Protein AF-A0A6N9U677-F1 (afdb_monomer_lite)

Organism: Streptomyces halstedii (NCBI:txid1944)

Secondary structure (DSSP, 8-state):
-HHHHHHTTT-TTHHHHHHHHHHTTT-S-PPPPPHHHHHHHHHHHHHHHHHTT--HHHHHHHHHHHHHHSTTHHHHHTT---TTHHHHHHHHHHH-SSHHHHHHHHHHHHHHHHHHT-

Sequence (118 aa):
AEPAVRAVLDDPELGGLARVWLAERGAADVPAPPESMIFWLAVDTIAAQLDADGEIDELQELVEGLSGQHTGFFDEAWRVDHPATAEVLEAMGRLHRDRKTAKDARKAAFKARSRQKA

Foldseek 3Di:
DLVVLVVCCVPLQSNLVSLVVCVVVVHPDRDDDDPLSLLNVLQVVLVVCVVVVDDLVVSQCSLCVSCVVDDCSLVRNLVHPDPCSLVSLQVSLVRHPDPVSSVSSNVSSVSSVVVVVD

Radius of gyration: 14.88 Å; chains: 1; bounding box: 35×29×42 Å

pLDDT: mean 94.8, std 4.91, range [68.06, 98.56]

Structure (mmCIF, N/CA/C/O backbone):
data_AF-A0A6N9U677-F1
#
_entry.id   AF-A0A6N9U677-F1
#
loop_
_atom_site.group_PDB
_atom_site.id
_atom_site.type_symbol
_atom_site.label_atom_id
_atom_site.label_alt_id
_atom_site.label_comp_id
_atom_site.label_asym_id
_atom_site.label_entity_id
_atom_site.label_seq_id
_atom_site.pdbx_PDB_ins_code
_atom_site.Cartn_x
_atom_site.Cartn_y
_atom_site.Cartn_z
_atom_site.occupancy
_atom_site.B_iso_or_equiv
_atom_site.auth_seq_id
_atom_site.auth_comp_id
_atom_site.auth_asym_id
_atom_site.auth_atom_id
_atom_site.pdbx_PDB_model_num
ATOM 1 N N . ALA A 1 1 ? 15.706 4.579 -19.433 1.00 91.44 1 ALA A N 1
ATOM 2 C CA . ALA A 1 1 ? 15.226 4.176 -18.095 1.00 91.44 1 ALA A CA 1
ATOM 3 C C . ALA A 1 1 ? 14.705 2.741 -18.086 1.00 91.44 1 ALA A C 1
ATOM 5 O O . ALA A 1 1 ? 15.052 2.015 -17.169 1.00 91.44 1 ALA A O 1
ATOM 6 N N . GLU A 1 2 ? 13.947 2.308 -19.103 1.00 95.75 2 GLU A N 1
ATOM 7 C CA . GLU A 1 2 ? 13.298 0.984 -19.123 1.00 95.75 2 GLU A CA 1
ATOM 8 C C . GLU A 1 2 ? 14.188 -0.212 -18.720 1.00 95.75 2 GLU A C 1
ATOM 10 O O . GLU A 1 2 ? 13.731 -0.982 -17.881 1.00 95.75 2 GLU A O 1
ATOM 15 N N . PRO A 1 3 ? 15.449 -0.368 -19.186 1.00 96.56 3 PRO A N 1
ATOM 16 C CA . PRO A 1 3 ? 16.282 -1.493 -18.746 1.00 96.56 3 PRO A CA 1
ATOM 17 C C . PRO A 1 3 ? 16.508 -1.541 -17.228 1.00 96.56 3 PRO A C 1
ATOM 19 O O . PRO A 1 3 ? 16.504 -2.617 -16.643 1.00 96.56 3 PRO A O 1
ATOM 22 N N . ALA A 1 4 ? 16.653 -0.379 -16.583 1.00 97.25 4 ALA A N 1
ATOM 23 C CA . ALA A 1 4 ? 16.807 -0.290 -15.133 1.00 97.25 4 ALA A CA 1
ATOM 24 C C . ALA A 1 4 ? 15.492 -0.599 -14.400 1.00 97.25 4 ALA A C 1
ATOM 26 O O . ALA A 1 4 ? 15.508 -1.278 -13.383 1.00 97.25 4 ALA A O 1
ATOM 27 N N . VAL A 1 5 ? 14.352 -0.165 -14.949 1.00 97.56 5 VAL A N 1
ATOM 28 C CA . VAL A 1 5 ? 13.024 -0.484 -14.395 1.00 97.56 5 VAL A CA 1
ATOM 29 C C . VAL A 1 5 ? 12.736 -1.984 -14.497 1.00 97.56 5 VAL A C 1
ATOM 31 O O . VAL A 1 5 ? 12.246 -2.591 -13.552 1.00 97.56 5 VAL A O 1
ATOM 34 N N . ARG A 1 6 ? 13.096 -2.618 -15.618 1.00 97.50 6 ARG A N 1
ATOM 35 C CA . ARG A 1 6 ? 12.952 -4.071 -15.786 1.00 97.50 6 ARG A CA 1
ATOM 36 C C . ARG A 1 6 ? 13.862 -4.868 -14.850 1.00 97.50 6 ARG A C 1
ATOM 38 O O . ARG A 1 6 ? 13.474 -5.951 -14.427 1.00 97.50 6 ARG A O 1
ATOM 45 N N . ALA A 1 7 ? 15.035 -4.338 -14.503 1.00 97.81 7 ALA A N 1
ATOM 46 C CA . ALA A 1 7 ? 15.985 -5.007 -13.614 1.00 97.81 7 ALA A CA 1
ATOM 47 C C . ALA A 1 7 ? 15.482 -5.161 -12.165 1.00 97.81 7 ALA A C 1
ATOM 49 O O . ALA A 1 7 ? 16.013 -5.994 -11.439 1.00 97.81 7 ALA A O 1
ATOM 50 N N . VAL A 1 8 ? 14.465 -4.395 -11.755 1.00 97.88 8 VAL A N 1
ATOM 51 C CA . VAL A 1 8 ? 13.894 -4.434 -10.396 1.00 97.88 8 VAL A CA 1
ATOM 52 C C . VAL A 1 8 ? 12.521 -5.113 -10.339 1.00 97.88 8 VAL A C 1
ATOM 54 O O . VAL A 1 8 ? 11.818 -4.999 -9.344 1.00 97.88 8 VAL A O 1
ATOM 57 N N . LEU A 1 9 ? 12.103 -5.834 -11.387 1.00 97.44 9 LEU A N 1
ATOM 58 C CA . LEU A 1 9 ? 10.793 -6.503 -11.398 1.00 97.44 9 LEU A CA 1
ATOM 59 C C . LEU A 1 9 ? 10.639 -7.571 -10.307 1.00 97.44 9 LEU A C 1
ATOM 61 O O . LEU A 1 9 ? 9.518 -7.806 -9.853 1.00 97.44 9 LEU A O 1
ATOM 65 N N . ASP A 1 10 ? 11.732 -8.200 -9.889 1.00 96.38 10 ASP A N 1
ATOM 66 C CA . ASP A 1 10 ? 11.721 -9.203 -8.818 1.00 96.38 10 ASP A CA 1
ATOM 67 C C . ASP A 1 10 ? 11.995 -8.596 -7.435 1.00 96.38 10 ASP A C 1
ATOM 69 O O . ASP A 1 10 ? 11.958 -9.304 -6.430 1.00 96.38 10 ASP A O 1
ATOM 73 N N . ASP A 1 11 ? 12.250 -7.287 -7.370 1.00 97.50 11 ASP A N 1
ATOM 74 C CA . ASP A 1 11 ? 12.414 -6.584 -6.106 1.00 97.50 11 ASP A CA 1
ATOM 75 C C . ASP A 1 11 ? 11.052 -6.475 -5.392 1.00 97.50 11 ASP A C 1
ATOM 77 O O . ASP A 1 11 ? 10.069 -6.056 -6.016 1.00 97.50 11 ASP A O 1
ATOM 81 N N . PRO A 1 12 ? 10.953 -6.865 -4.109 1.00 95.06 12 PRO A N 1
ATOM 82 C CA . PRO A 1 12 ? 9.681 -6.890 -3.392 1.00 95.06 12 PRO A CA 1
ATOM 83 C C . PRO A 1 12 ? 9.072 -5.499 -3.166 1.00 95.06 12 PRO A C 1
ATOM 85 O O . PRO A 1 12 ? 7.849 -5.398 -3.091 1.00 95.06 12 PRO A O 1
ATOM 88 N N . GLU A 1 13 ? 9.896 -4.453 -3.088 1.00 96.00 13 GLU A N 1
ATOM 89 C CA . GLU A 1 13 ? 9.478 -3.077 -2.792 1.00 96.00 13 GLU A CA 1
ATOM 90 C C . GLU A 1 13 ? 9.311 -2.277 -4.093 1.00 96.00 13 GLU A C 1
ATOM 92 O O . GLU A 1 13 ? 8.305 -1.604 -4.319 1.00 96.00 13 GLU A O 1
ATOM 97 N N . LEU A 1 14 ? 10.261 -2.413 -5.022 1.00 96.88 14 LEU A N 1
ATOM 98 C CA . LEU A 1 14 ? 10.279 -1.641 -6.268 1.00 96.88 14 LEU A CA 1
ATOM 99 C C . LEU A 1 14 ? 9.489 -2.297 -7.403 1.00 96.88 14 LEU A C 1
ATOM 101 O O . LEU A 1 14 ? 9.011 -1.610 -8.312 1.00 96.88 14 LEU A O 1
ATOM 105 N N . GLY A 1 15 ? 9.337 -3.622 -7.376 1.00 97.44 15 GLY A N 1
ATOM 106 C CA . GLY A 1 15 ? 8.748 -4.385 -8.472 1.00 97.44 15 GLY A CA 1
ATOM 107 C C . GLY A 1 15 ? 7.297 -4.007 -8.762 1.00 97.44 15 GLY A C 1
ATOM 108 O O . GLY A 1 15 ? 6.869 -4.066 -9.920 1.00 97.44 15 GLY A O 1
ATOM 109 N N . GLY A 1 16 ? 6.538 -3.586 -7.747 1.00 97.12 16 GLY A N 1
ATOM 110 C CA . GLY A 1 16 ? 5.160 -3.127 -7.918 1.00 97.12 16 GLY A CA 1
ATOM 111 C C . GLY A 1 16 ? 5.101 -1.859 -8.768 1.00 97.12 16 GLY A C 1
ATOM 112 O O . GLY A 1 16 ? 4.481 -1.845 -9.835 1.00 97.12 16 GLY A O 1
ATOM 113 N N . LEU A 1 17 ? 5.814 -0.815 -8.337 1.00 97.25 17 LEU A N 1
ATOM 114 C CA . LEU A 1 17 ? 5.857 0.470 -9.035 1.00 97.25 17 LEU A CA 1
ATOM 115 C C . LEU A 1 17 ? 6.507 0.350 -10.422 1.00 97.25 17 LEU A C 1
ATOM 117 O O . LEU A 1 17 ? 6.051 0.973 -11.381 1.00 97.25 17 LEU A O 1
ATOM 121 N N . ALA A 1 18 ? 7.523 -0.505 -10.567 1.00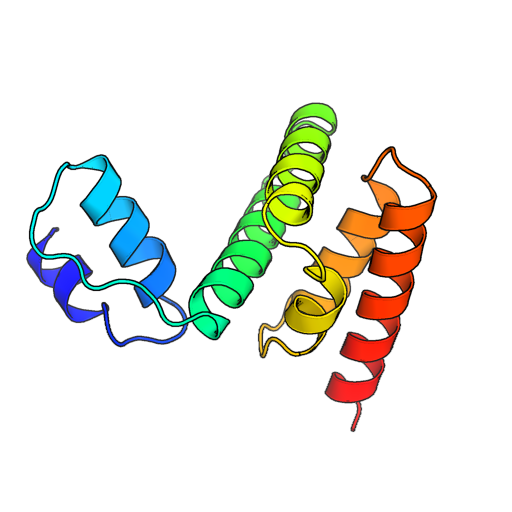 98.12 18 ALA A N 1
ATOM 122 C CA . ALA A 1 18 ? 8.148 -0.793 -11.854 1.00 98.12 18 ALA A CA 1
ATOM 123 C C . ALA A 1 18 ? 7.144 -1.335 -12.886 1.00 98.12 18 ALA A C 1
ATOM 125 O O . ALA A 1 18 ? 7.166 -0.926 -14.049 1.00 98.12 18 ALA A O 1
ATOM 126 N N . ARG A 1 19 ? 6.227 -2.218 -12.469 1.00 98.12 19 ARG A N 1
ATOM 127 C CA . ARG A 1 19 ? 5.166 -2.746 -13.343 1.00 98.12 19 ARG A CA 1
ATOM 128 C C . ARG A 1 19 ? 4.165 -1.672 -13.746 1.00 98.12 19 ARG A C 1
ATOM 130 O O . ARG A 1 19 ? 3.809 -1.626 -14.920 1.00 98.12 19 ARG A O 1
ATOM 137 N N . VAL A 1 20 ? 3.755 -0.801 -12.819 1.00 96.62 20 VAL A N 1
ATOM 138 C CA . VAL A 1 20 ? 2.879 0.345 -13.130 1.00 96.62 20 VAL A CA 1
ATOM 139 C C . VAL A 1 20 ? 3.538 1.239 -14.179 1.00 96.62 20 VAL A C 1
ATOM 141 O O . VAL A 1 20 ? 2.956 1.482 -15.234 1.00 96.62 20 VAL A O 1
ATOM 144 N N . TRP A 1 21 ? 4.799 1.621 -13.959 1.00 97.00 21 TRP A N 1
ATOM 145 C CA . TRP A 1 21 ? 5.558 2.468 -14.881 1.00 97.00 21 TRP A CA 1
ATOM 146 C C . TRP A 1 21 ? 5.672 1.874 -16.295 1.00 97.00 21 TRP A C 1
ATOM 148 O O . TRP A 1 21 ? 5.605 2.603 -17.291 1.00 97.00 21 TRP A O 1
ATOM 158 N N . LEU A 1 22 ? 5.869 0.553 -16.392 1.00 98.12 22 LEU A N 1
ATOM 159 C CA . LEU A 1 22 ? 5.936 -0.177 -17.663 1.00 98.12 22 LEU A CA 1
ATOM 160 C C . LEU A 1 22 ? 4.562 -0.247 -18.346 1.00 98.12 22 LEU A C 1
ATOM 162 O O . LEU A 1 22 ? 4.467 -0.008 -19.551 1.00 98.12 22 LEU A O 1
ATOM 166 N N . ALA A 1 23 ? 3.502 -0.537 -17.587 1.00 96.31 23 ALA A N 1
ATOM 167 C CA . ALA A 1 23 ? 2.137 -0.632 -18.098 1.00 96.31 23 ALA A CA 1
ATOM 168 C C . ALA A 1 23 ? 1.638 0.706 -18.666 1.00 96.31 23 ALA A C 1
ATOM 170 O O . ALA A 1 23 ? 1.101 0.739 -19.772 1.00 96.31 23 ALA A O 1
ATOM 171 N N . GLU A 1 24 ? 1.899 1.821 -17.976 1.00 95.94 24 GLU A N 1
ATOM 172 C CA . GLU A 1 24 ? 1.575 3.180 -18.447 1.00 95.94 24 GLU A CA 1
ATOM 173 C C . GLU A 1 24 ? 2.239 3.533 -19.786 1.00 95.94 24 GLU A C 1
ATOM 175 O O . GLU A 1 24 ? 1.767 4.398 -20.522 1.00 95.94 24 GLU A O 1
ATOM 180 N N . ARG A 1 25 ? 3.340 2.857 -20.121 1.00 96.75 25 ARG A N 1
ATOM 181 C CA . ARG A 1 25 ? 4.085 3.036 -21.374 1.00 96.75 25 ARG A CA 1
ATOM 182 C C . ARG A 1 25 ? 3.719 2.017 -22.447 1.00 96.75 25 ARG A C 1
ATOM 184 O O . ARG A 1 25 ? 4.358 1.989 -23.495 1.00 96.75 25 ARG A O 1
ATOM 191 N N . GLY A 1 26 ? 2.707 1.187 -22.198 1.00 96.31 26 GLY A N 1
ATOM 192 C CA . GLY A 1 26 ? 2.262 0.155 -23.129 1.00 96.31 26 GLY A CA 1
ATOM 193 C C . GLY A 1 26 ? 3.290 -0.957 -23.336 1.00 96.31 26 GLY A C 1
ATOM 194 O O . GLY A 1 26 ? 3.285 -1.598 -24.386 1.00 96.31 26 GLY A O 1
ATOM 195 N N . ALA A 1 27 ? 4.192 -1.175 -22.373 1.00 96.38 27 ALA A N 1
ATOM 196 C CA . ALA A 1 27 ? 5.163 -2.252 -22.463 1.00 96.38 27 ALA A CA 1
ATOM 197 C C . ALA A 1 27 ? 4.445 -3.609 -22.496 1.00 96.38 27 ALA A C 1
ATOM 199 O O . ALA A 1 27 ? 3.637 -3.925 -21.621 1.00 96.38 27 ALA A O 1
ATOM 200 N N . ALA A 1 28 ? 4.773 -4.423 -23.496 1.00 92.94 28 ALA A N 1
ATOM 201 C CA . ALA A 1 28 ? 4.360 -5.816 -23.539 1.00 92.94 28 ALA A CA 1
ATOM 202 C C . ALA A 1 28 ? 5.204 -6.667 -22.572 1.00 92.94 28 ALA A C 1
ATOM 204 O O . ALA A 1 28 ? 6.268 -6.245 -22.096 1.00 92.94 28 ALA A O 1
ATOM 205 N N . ASP A 1 29 ? 4.715 -7.879 -22.307 1.00 92.62 29 ASP A N 1
ATOM 206 C CA . ASP A 1 29 ? 5.434 -8.936 -21.586 1.00 92.62 29 ASP A CA 1
ATOM 207 C C . ASP A 1 29 ? 5.865 -8.548 -20.161 1.00 92.62 29 ASP A C 1
ATOM 209 O O . ASP A 1 29 ? 6.945 -8.903 -19.685 1.00 92.62 29 ASP A O 1
ATOM 213 N N . VAL A 1 30 ? 5.011 -7.794 -19.464 1.00 95.81 30 VAL A N 1
ATOM 214 C CA . VAL A 1 30 ? 5.184 -7.490 -18.040 1.00 95.81 30 VAL A CA 1
ATOM 215 C C . VAL A 1 30 ? 4.481 -8.580 -17.223 1.00 95.81 30 VAL A C 1
ATOM 217 O O . VAL A 1 30 ? 3.264 -8.736 -17.349 1.00 95.81 30 VAL A O 1
ATOM 220 N N . PRO A 1 31 ? 5.200 -9.356 -16.393 1.00 93.31 31 PRO A N 1
ATOM 221 C CA . PRO A 1 31 ? 4.583 -10.410 -15.596 1.00 93.31 31 PRO A CA 1
ATOM 222 C C . PRO A 1 31 ? 3.643 -9.817 -14.543 1.00 93.31 31 PRO A C 1
ATOM 224 O O . PRO A 1 31 ? 3.952 -8.788 -13.934 1.00 93.31 31 PRO A O 1
ATOM 227 N N . ALA A 1 32 ? 2.523 -10.495 -14.283 1.00 94.06 32 ALA A N 1
ATOM 228 C CA . ALA A 1 32 ? 1.610 -10.108 -13.213 1.00 94.06 32 ALA A CA 1
ATOM 229 C C . ALA A 1 32 ? 2.338 -10.104 -11.851 1.00 94.06 32 ALA A C 1
ATOM 231 O O . ALA A 1 32 ? 3.169 -10.985 -11.603 1.00 94.06 32 ALA A O 1
ATO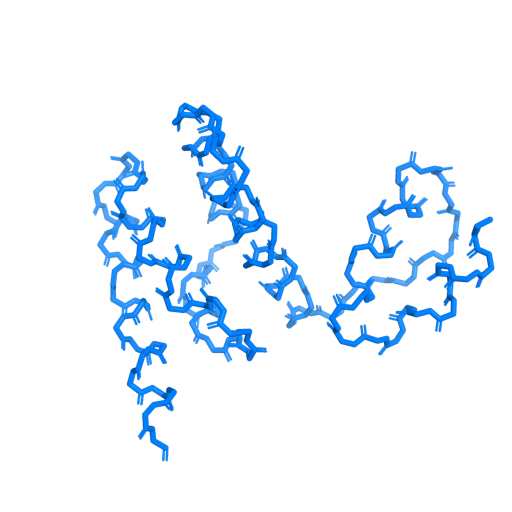M 232 N N . PRO A 1 33 ? 2.068 -9.123 -10.972 1.00 95.19 33 PRO A N 1
ATOM 233 C CA . PRO A 1 33 ? 2.651 -9.109 -9.639 1.00 95.19 33 PRO A CA 1
ATOM 234 C C . PRO A 1 33 ? 2.029 -10.208 -8.761 1.00 95.19 33 PRO A C 1
ATOM 236 O O . PRO A 1 33 ? 0.849 -10.534 -8.928 1.00 95.19 33 PRO A O 1
ATOM 239 N N . PRO A 1 34 ? 2.779 -10.760 -7.792 1.00 93.81 34 PRO A N 1
ATOM 240 C CA . PRO A 1 34 ? 2.176 -11.545 -6.725 1.00 93.81 34 PRO A CA 1
ATOM 241 C C . PRO A 1 34 ? 1.272 -10.657 -5.859 1.00 93.81 34 PRO A C 1
ATOM 243 O O . PRO A 1 34 ? 1.497 -9.455 -5.724 1.00 93.81 34 PRO A O 1
ATOM 246 N N . GLU A 1 35 ? 0.274 -11.260 -5.219 1.00 91.44 35 GLU A N 1
ATOM 247 C CA . GLU A 1 35 ? -0.715 -10.539 -4.407 1.00 91.44 35 GLU A CA 1
ATOM 248 C C . GLU A 1 35 ? -0.083 -9.712 -3.273 1.00 91.44 35 GLU A C 1
ATOM 250 O O . GLU A 1 35 ? -0.465 -8.565 -3.052 1.00 91.44 35 GLU A O 1
ATOM 255 N N . SER A 1 36 ? 0.948 -10.238 -2.606 1.00 92.88 36 SER A N 1
ATOM 256 C CA . SER A 1 36 ? 1.669 -9.513 -1.551 1.00 92.88 36 SER A CA 1
ATOM 257 C C . SER A 1 36 ? 2.263 -8.187 -2.035 1.00 92.88 36 SER A C 1
ATOM 259 O O . SER A 1 36 ? 2.224 -7.202 -1.303 1.00 92.88 36 SER A O 1
ATOM 261 N N . MET A 1 37 ? 2.761 -8.143 -3.273 1.00 95.81 37 MET A N 1
ATOM 262 C CA . MET A 1 37 ? 3.318 -6.936 -3.890 1.00 95.81 37 MET A CA 1
ATOM 263 C C . MET A 1 37 ? 2.226 -5.921 -4.236 1.00 95.81 37 MET A C 1
ATOM 265 O O . MET A 1 37 ? 2.461 -4.721 -4.132 1.00 95.81 37 MET A O 1
ATOM 269 N N . ILE A 1 38 ? 1.024 -6.380 -4.603 1.00 94.88 38 ILE A N 1
ATOM 270 C CA . ILE A 1 38 ? -0.127 -5.495 -4.839 1.00 94.88 38 ILE A CA 1
ATOM 271 C C . ILE A 1 38 ? -0.478 -4.752 -3.547 1.00 94.88 38 ILE A C 1
ATOM 273 O O . ILE A 1 38 ? -0.603 -3.529 -3.552 1.00 94.88 38 ILE A O 1
ATOM 277 N N . PHE A 1 39 ? -0.594 -5.474 -2.430 1.00 95.81 39 PHE A N 1
ATOM 278 C CA . PHE A 1 39 ? -0.908 -4.851 -1.146 1.00 95.81 39 PHE A CA 1
ATOM 279 C C . PHE A 1 39 ? 0.239 -3.989 -0.610 1.00 95.81 39 PHE A C 1
ATOM 281 O O . PHE A 1 39 ? -0.030 -2.935 -0.036 1.00 95.81 39 PHE A O 1
ATOM 288 N N . TRP A 1 40 ? 1.496 -4.390 -0.826 1.00 96.94 40 TRP A N 1
ATOM 289 C CA . TRP A 1 40 ? 2.660 -3.568 -0.482 1.00 96.94 40 TRP A CA 1
ATOM 290 C C . TRP A 1 40 ? 2.631 -2.232 -1.228 1.00 96.94 40 TRP A C 1
ATOM 292 O O . TRP A 1 40 ? 2.664 -1.182 -0.592 1.00 96.94 40 TRP A O 1
ATOM 302 N N . LEU A 1 41 ? 2.435 -2.260 -2.551 1.00 96.94 41 LEU A N 1
ATOM 303 C CA . LEU A 1 41 ? 2.338 -1.052 -3.371 1.00 96.94 41 LEU A CA 1
ATOM 304 C C . LEU A 1 41 ? 1.134 -0.181 -2.993 1.00 96.94 41 LEU A C 1
ATOM 306 O O . LEU A 1 41 ? 1.239 1.041 -3.006 1.00 96.94 41 LEU A O 1
ATOM 310 N N . ALA A 1 42 ? -0.010 -0.780 -2.652 1.00 96.31 42 ALA A N 1
ATOM 311 C CA . ALA A 1 42 ? -1.177 -0.023 -2.205 1.00 96.31 42 ALA A CA 1
ATOM 312 C C . ALA A 1 42 ? -0.895 0.739 -0.899 1.00 96.31 42 ALA A C 1
ATOM 314 O O . ALA A 1 42 ? -1.288 1.898 -0.770 1.00 96.31 42 ALA A O 1
ATOM 315 N N . VAL A 1 43 ? -0.199 0.108 0.056 1.00 97.56 43 VAL A N 1
ATOM 316 C CA . VAL A 1 43 ? 0.232 0.766 1.298 1.00 97.56 43 VAL A CA 1
ATOM 317 C C . VAL A 1 43 ? 1.230 1.884 0.999 1.00 97.56 43 VAL A C 1
ATOM 319 O O . VAL A 1 43 ? 1.017 3.000 1.466 1.00 97.56 43 VAL A O 1
ATOM 322 N N . ASP A 1 44 ? 2.262 1.608 0.201 1.00 97.69 44 ASP A N 1
ATOM 323 C CA . ASP A 1 44 ? 3.299 2.580 -0.173 1.00 97.69 44 ASP A CA 1
ATOM 324 C C . ASP A 1 44 ? 2.710 3.800 -0.899 1.00 97.69 44 ASP A C 1
ATOM 326 O O . ASP A 1 44 ? 2.988 4.943 -0.547 1.00 97.69 44 ASP A O 1
ATOM 330 N N . THR A 1 45 ? 1.780 3.569 -1.829 1.00 95.75 45 THR A N 1
ATOM 331 C CA . THR A 1 45 ? 1.093 4.642 -2.561 1.00 95.75 45 THR A CA 1
ATOM 332 C C . THR A 1 45 ? 0.320 5.554 -1.612 1.00 95.75 45 THR A C 1
ATOM 334 O O . THR A 1 45 ? 0.419 6.772 -1.721 1.00 95.75 45 THR A O 1
ATOM 337 N N . ILE A 1 46 ? -0.444 4.998 -0.664 1.00 95.69 46 ILE A N 1
ATOM 338 C CA . ILE A 1 46 ? -1.180 5.826 0.302 1.00 95.69 46 ILE A CA 1
ATOM 339 C C . ILE A 1 46 ? -0.207 6.551 1.239 1.00 95.69 46 ILE A C 1
ATOM 341 O O . ILE A 1 46 ? -0.435 7.719 1.537 1.00 95.69 46 ILE A O 1
ATOM 345 N N . ALA A 1 47 ? 0.872 5.899 1.681 1.00 96.75 47 ALA A N 1
ATOM 346 C CA . ALA A 1 47 ? 1.892 6.532 2.517 1.00 96.75 47 ALA A CA 1
ATOM 347 C C . ALA A 1 47 ? 2.516 7.747 1.813 1.00 96.75 47 ALA A C 1
ATOM 349 O O . ALA A 1 47 ? 2.514 8.842 2.369 1.00 96.75 47 ALA A O 1
ATOM 350 N N . ALA A 1 48 ? 2.932 7.586 0.555 1.00 95.25 48 ALA A N 1
ATOM 351 C CA . ALA A 1 48 ? 3.494 8.669 -0.245 1.00 95.25 48 ALA A CA 1
ATOM 352 C C . ALA A 1 48 ? 2.513 9.841 -0.428 1.00 95.25 48 ALA A C 1
ATOM 354 O O . ALA A 1 48 ? 2.925 10.998 -0.405 1.00 95.25 48 ALA A O 1
ATOM 355 N N . GLN A 1 49 ? 1.216 9.561 -0.594 1.00 94.31 49 GLN A N 1
ATOM 356 C CA . GLN A 1 49 ? 0.195 10.605 -0.744 1.00 94.31 49 GLN A CA 1
ATOM 357 C C . GLN A 1 49 ? -0.128 11.320 0.575 1.00 94.31 49 GLN A C 1
ATOM 359 O O . GLN A 1 49 ? -0.419 12.514 0.566 1.00 94.31 49 GLN A O 1
ATOM 364 N N . LEU A 1 50 ? -0.049 10.619 1.710 1.00 94.06 50 LEU A N 1
ATOM 365 C CA . LEU A 1 50 ? -0.168 11.238 3.032 1.00 94.06 50 LEU A CA 1
ATOM 366 C C . LEU A 1 50 ? 1.004 12.189 3.315 1.00 94.06 50 LEU A C 1
ATOM 368 O O . LEU A 1 50 ? 0.776 13.260 3.870 1.00 94.06 50 LEU A O 1
ATOM 372 N N . ASP A 1 51 ? 2.219 11.829 2.896 1.00 93.50 51 ASP A N 1
ATOM 373 C CA . ASP A 1 51 ? 3.420 12.663 3.056 1.00 93.50 51 ASP A CA 1
ATOM 374 C C . ASP A 1 51 ? 3.454 13.871 2.105 1.00 93.50 51 ASP A C 1
ATOM 376 O O . ASP A 1 51 ? 4.151 14.852 2.364 1.00 93.50 51 ASP A O 1
ATOM 380 N N . ALA A 1 52 ? 2.713 13.816 0.996 1.00 90.81 52 ALA A N 1
ATOM 381 C CA . ALA A 1 52 ? 2.677 14.870 -0.014 1.00 90.81 52 ALA A CA 1
ATOM 382 C C . ALA A 1 52 ? 1.762 16.062 0.343 1.00 90.81 52 ALA A C 1
ATOM 384 O O . ALA A 1 52 ? 1.586 16.940 -0.501 1.00 90.81 52 ALA A O 1
ATOM 385 N N . ASP A 1 53 ? 1.176 16.099 1.550 1.00 79.81 53 ASP A N 1
ATOM 386 C CA . ASP A 1 53 ? 0.154 17.078 1.970 1.00 79.81 53 ASP A CA 1
ATOM 387 C C . ASP A 1 53 ? -0.994 17.214 0.939 1.00 79.81 53 ASP A C 1
ATOM 389 O O . ASP A 1 53 ? -1.460 18.312 0.631 1.00 79.81 53 ASP A O 1
ATOM 393 N N . GLY A 1 54 ? -1.434 16.082 0.372 1.00 72.00 54 GLY A N 1
ATOM 394 C CA . GLY A 1 54 ? -2.469 16.041 -0.664 1.00 72.00 54 GLY A CA 1
ATOM 395 C C . GLY A 1 54 ? -3.841 16.545 -0.199 1.00 72.00 54 GLY A C 1
ATOM 396 O O . GLY A 1 54 ? -4.172 16.535 0.991 1.00 72.00 54 GLY A O 1
ATOM 397 N N . GLU A 1 55 ? -4.676 16.951 -1.159 1.00 88.38 55 GLU A N 1
ATOM 398 C CA . GLU A 1 55 ? -6.046 17.389 -0.883 1.00 88.38 55 GLU A CA 1
ATOM 399 C C . GLU A 1 55 ? -6.865 16.247 -0.262 1.00 88.38 55 GLU A C 1
ATOM 401 O O . GLU A 1 55 ? -6.855 15.104 -0.730 1.00 88.38 55 GLU A O 1
ATOM 406 N N . ILE A 1 56 ? -7.611 16.555 0.805 1.00 89.38 56 ILE A N 1
ATOM 407 C CA . ILE A 1 56 ? -8.336 15.540 1.589 1.00 89.38 56 ILE A CA 1
ATOM 408 C C . ILE A 1 56 ? -9.316 14.751 0.713 1.00 89.38 56 ILE A C 1
ATOM 410 O O . ILE A 1 56 ? -9.446 13.540 0.894 1.00 89.38 56 ILE A O 1
ATOM 414 N N . ASP A 1 57 ? -9.988 15.408 -0.233 1.00 92.94 57 ASP A N 1
ATOM 415 C CA . ASP A 1 57 ? -10.952 14.750 -1.118 1.00 92.94 57 ASP A CA 1
ATOM 416 C C . ASP A 1 57 ? -10.277 13.731 -2.053 1.00 92.94 57 ASP A C 1
ATOM 418 O O . ASP A 1 57 ? -10.789 12.621 -2.206 1.00 92.94 57 ASP A O 1
ATOM 422 N N . GLU A 1 58 ? -9.094 14.045 -2.589 1.00 93.12 58 GLU A N 1
ATOM 423 C CA . GLU A 1 58 ? -8.311 13.125 -3.429 1.00 93.12 58 GLU A CA 1
ATOM 424 C C . GLU A 1 58 ? -7.827 11.914 -2.620 1.00 93.12 58 GLU A C 1
ATOM 426 O O . GLU A 1 58 ? -7.930 10.768 -3.067 1.00 93.12 58 GLU A O 1
ATOM 431 N N . LEU A 1 59 ? -7.375 12.140 -1.381 1.00 94.25 59 LEU A N 1
ATOM 432 C CA . LEU A 1 59 ? -7.001 11.059 -0.467 1.00 94.25 59 LEU A CA 1
ATOM 433 C C . LEU A 1 59 ? -8.196 10.161 -0.124 1.00 94.25 59 LEU A C 1
ATOM 435 O O . LEU A 1 59 ? -8.045 8.940 -0.030 1.00 94.25 59 LEU A O 1
ATOM 439 N N . GLN A 1 60 ? -9.389 10.734 0.060 1.00 96.00 60 GLN A N 1
ATOM 440 C CA . GLN A 1 60 ? -10.605 9.952 0.288 1.00 96.00 60 GLN A CA 1
ATOM 441 C C . GLN A 1 60 ? -10.939 9.073 -0.918 1.00 96.00 60 GLN A C 1
ATOM 443 O O . GLN A 1 60 ? -11.192 7.880 -0.740 1.00 96.00 60 GLN A O 1
ATOM 448 N N . GLU A 1 61 ? -10.901 9.630 -2.128 1.00 96.19 61 GLU A N 1
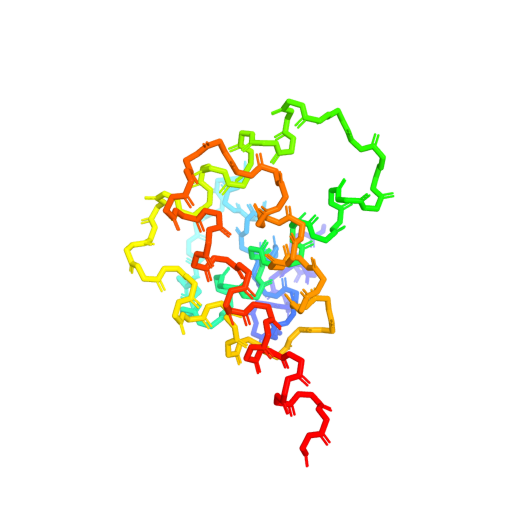ATOM 449 C CA . GLU A 1 61 ? -11.159 8.884 -3.363 1.00 96.19 61 GLU A CA 1
ATOM 450 C C . GLU A 1 61 ? -10.148 7.753 -3.576 1.00 96.19 61 GLU A C 1
ATOM 452 O O . GLU A 1 61 ? -10.544 6.630 -3.894 1.00 96.19 61 GLU A O 1
ATOM 457 N N . LEU A 1 62 ? -8.861 8.004 -3.322 1.00 95.12 62 LEU A N 1
ATOM 458 C CA . LEU A 1 62 ? -7.814 6.987 -3.403 1.00 95.12 62 LEU A CA 1
ATOM 459 C C . LEU A 1 62 ? -8.067 5.826 -2.429 1.00 95.12 62 LEU A C 1
ATOM 461 O O . LEU A 1 62 ? -8.026 4.656 -2.819 1.00 95.12 62 LEU A O 1
ATOM 465 N N . VAL A 1 63 ? -8.349 6.140 -1.160 1.00 95.50 63 VAL A N 1
ATOM 466 C CA . VAL A 1 63 ? -8.619 5.143 -0.113 1.00 95.50 63 VAL A CA 1
ATOM 467 C C . VAL A 1 63 ? -9.850 4.299 -0.453 1.00 95.50 63 VAL A C 1
ATOM 469 O O . VAL A 1 63 ? -9.825 3.074 -0.294 1.00 95.50 63 VAL A O 1
ATOM 472 N N . GLU A 1 64 ? -10.924 4.932 -0.923 1.00 96.00 64 GLU A N 1
ATOM 473 C CA . GLU A 1 64 ? -12.169 4.259 -1.308 1.00 96.00 64 GLU A CA 1
ATOM 474 C C . GLU A 1 64 ? -11.974 3.403 -2.566 1.00 96.00 64 GLU A C 1
ATOM 476 O O . GLU A 1 64 ? -12.413 2.252 -2.604 1.00 96.00 64 GLU A O 1
ATOM 481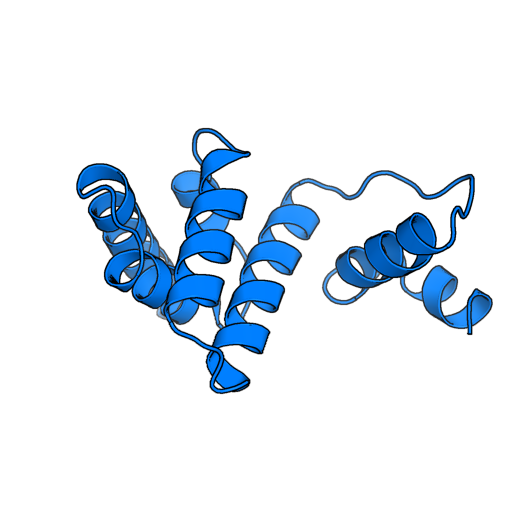 N N . GLY A 1 65 ? -11.242 3.915 -3.558 1.00 95.19 65 GLY A N 1
ATOM 482 C CA . GLY A 1 65 ? -10.901 3.195 -4.779 1.00 95.19 65 GLY A CA 1
ATOM 483 C C . GLY A 1 65 ? -10.119 1.917 -4.492 1.00 95.19 65 GLY A C 1
ATOM 484 O O . GLY A 1 65 ? -10.549 0.838 -4.901 1.00 95.19 65 GLY A O 1
ATOM 485 N N . LEU A 1 66 ? -9.016 2.016 -3.742 1.00 92.69 66 LEU A N 1
ATOM 486 C CA . LEU A 1 66 ? -8.139 0.880 -3.434 1.00 92.69 66 LEU A CA 1
ATOM 487 C C . LEU A 1 66 ? -8.824 -0.174 -2.556 1.00 92.69 66 LEU A C 1
ATOM 489 O O . LEU A 1 66 ? -8.763 -1.367 -2.857 1.00 92.69 66 LEU A O 1
ATOM 493 N N . SER A 1 67 ? -9.511 0.250 -1.491 1.00 92.38 67 SER A N 1
ATOM 494 C CA . SER A 1 67 ? -10.200 -0.693 -0.600 1.00 92.38 67 SER A CA 1
ATOM 495 C C . SER A 1 67 ? -11.453 -1.315 -1.229 1.00 92.38 67 SER A C 1
ATOM 497 O O . SER A 1 67 ? -11.835 -2.421 -0.848 1.00 92.38 67 SER A O 1
ATOM 499 N N . GLY A 1 68 ? -12.063 -0.652 -2.219 1.00 92.00 68 GLY A N 1
ATOM 500 C CA . GLY A 1 68 ? -13.213 -1.157 -2.967 1.00 92.00 68 GLY A CA 1
ATOM 501 C C . GLY A 1 68 ? -12.880 -2.211 -4.029 1.00 92.00 68 GLY A C 1
ATOM 502 O O . GLY A 1 68 ? -13.749 -3.022 -4.349 1.00 92.00 68 GLY A O 1
ATOM 503 N N . GLN A 1 69 ? -11.646 -2.251 -4.555 1.00 87.56 69 GLN A N 1
ATOM 504 C CA . GLN A 1 69 ? -11.253 -3.241 -5.575 1.00 87.56 69 GLN A CA 1
ATOM 505 C C . GLN A 1 69 ? -11.144 -4.672 -5.027 1.00 87.56 69 GLN A C 1
ATOM 507 O O . GLN A 1 69 ? -11.321 -5.635 -5.773 1.00 87.56 69 GLN A O 1
ATOM 512 N N . HIS A 1 70 ? -10.859 -4.832 -3.730 1.00 82.75 70 HIS A N 1
ATOM 513 C CA . HIS A 1 70 ? -10.563 -6.133 -3.132 1.00 82.75 70 HIS A CA 1
ATOM 514 C C . HIS A 1 70 ? -11.467 -6.420 -1.934 1.00 82.75 70 HIS A C 1
ATOM 516 O O . HIS A 1 70 ? -11.350 -5.815 -0.866 1.00 82.75 70 HIS A O 1
ATOM 522 N N . THR A 1 71 ? -12.345 -7.417 -2.077 1.00 82.50 71 THR A N 1
ATOM 523 C CA . THR A 1 71 ? -13.084 -7.941 -0.921 1.00 82.50 71 THR A CA 1
ATOM 524 C C . THR A 1 71 ? -12.082 -8.526 0.071 1.00 82.50 71 THR A C 1
ATOM 526 O O . THR A 1 71 ? -11.283 -9.379 -0.296 1.00 82.50 71 THR A O 1
ATOM 529 N N . GLY A 1 72 ? -12.117 -8.067 1.323 1.00 87.31 72 GLY A N 1
ATOM 530 C CA . GLY A 1 72 ? -11.142 -8.488 2.332 1.00 87.31 72 GLY A CA 1
ATOM 531 C C . GLY A 1 72 ? -9.817 -7.723 2.288 1.00 87.31 72 GLY A C 1
ATOM 532 O O . GLY A 1 72 ? -8.872 -8.157 2.936 1.00 87.31 72 GLY A O 1
ATOM 533 N N . PHE A 1 73 ? -9.743 -6.566 1.610 1.00 94.25 73 PHE A N 1
ATOM 534 C CA . PHE A 1 73 ? -8.542 -5.716 1.574 1.00 94.25 73 PHE A CA 1
ATOM 535 C C . PHE A 1 73 ? -7.874 -5.574 2.950 1.00 94.25 73 PHE A C 1
ATOM 537 O O . PHE A 1 73 ? -6.682 -5.813 3.100 1.00 94.25 73 PHE A O 1
ATOM 544 N N . PHE A 1 74 ? -8.652 -5.249 3.987 1.00 96.81 74 PHE A N 1
ATOM 545 C CA . PHE A 1 74 ? -8.134 -5.049 5.344 1.00 96.81 74 PHE A CA 1
ATOM 546 C C . PHE A 1 74 ? -7.709 -6.327 6.055 1.00 96.81 74 PHE A C 1
ATOM 548 O O . PHE A 1 74 ? -6.968 -6.228 7.029 1.00 96.81 74 PHE A O 1
ATOM 555 N N . ASP A 1 75 ? -8.179 -7.494 5.614 1.00 95.06 75 ASP A N 1
ATOM 556 C CA . ASP A 1 75 ? -7.727 -8.777 6.137 1.00 95.06 75 ASP A CA 1
ATOM 557 C C . ASP A 1 75 ? -6.346 -9.137 5.595 1.00 95.06 75 ASP A C 1
ATOM 559 O O . ASP A 1 75 ? -5.579 -9.731 6.344 1.00 95.06 75 ASP A O 1
ATOM 563 N N . GLU A 1 76 ? -5.987 -8.698 4.387 1.00 95.44 76 GLU A N 1
ATOM 564 C CA . GLU A 1 76 ? -4.656 -8.916 3.809 1.00 95.44 76 GLU A CA 1
ATOM 565 C C . GLU A 1 76 ? -3.677 -7.777 4.104 1.00 95.44 76 GLU A C 1
ATOM 567 O O . GLU A 1 76 ? -2.572 -8.023 4.588 1.00 95.44 76 GLU A O 1
ATOM 572 N N . ALA A 1 77 ? -4.098 -6.522 3.931 1.00 96.00 77 ALA A N 1
ATOM 573 C CA . ALA A 1 77 ? -3.236 -5.349 4.064 1.00 96.00 77 ALA A CA 1
ATOM 574 C C . ALA A 1 77 ? -2.556 -5.256 5.437 1.00 96.00 77 ALA A C 1
ATOM 576 O O . ALA A 1 77 ? -1.393 -4.874 5.525 1.00 96.00 77 ALA A O 1
ATOM 577 N N . TRP A 1 78 ? -3.222 -5.663 6.530 1.00 97.62 78 TRP A N 1
ATOM 578 C CA . TRP A 1 78 ? -2.577 -5.620 7.848 1.00 97.62 78 TRP A CA 1
ATOM 579 C C . TRP A 1 78 ? -1.379 -6.553 7.957 1.00 97.62 78 TRP A C 1
ATOM 581 O O . TRP A 1 78 ? -0.543 -6.289 8.813 1.00 97.62 78 TRP A O 1
ATOM 591 N N . ARG A 1 79 ? -1.289 -7.619 7.144 1.00 96.38 79 ARG A N 1
ATOM 592 C CA . ARG A 1 79 ? -0.208 -8.624 7.147 1.00 96.38 79 ARG A CA 1
ATOM 593 C C . ARG A 1 79 ? 1.025 -8.206 6.355 1.00 96.38 79 ARG A C 1
ATOM 595 O O . ARG A 1 79 ? 2.064 -8.833 6.527 1.00 96.38 79 ARG A O 1
ATOM 602 N N . VAL A 1 80 ? 0.914 -7.156 5.546 1.00 95.31 80 VAL A N 1
ATOM 603 C CA . VAL A 1 80 ? 2.001 -6.639 4.710 1.00 95.31 80 VAL A CA 1
ATOM 604 C C . VAL A 1 80 ? 3.184 -6.206 5.568 1.00 95.31 80 VAL A C 1
ATOM 606 O O . VAL A 1 80 ? 3.012 -5.558 6.604 1.00 95.31 80 VAL A O 1
ATOM 609 N N . ASP A 1 81 ? 4.387 -6.556 5.127 1.00 94.25 81 ASP A N 1
ATOM 610 C CA . ASP A 1 81 ? 5.635 -6.125 5.749 1.00 94.25 81 ASP A CA 1
ATOM 611 C C . ASP A 1 81 ? 6.102 -4.793 5.145 1.00 94.25 81 ASP A C 1
ATOM 613 O O . ASP A 1 81 ? 7.018 -4.730 4.332 1.00 94.25 81 ASP A O 1
ATOM 617 N N . HIS A 1 82 ? 5.379 -3.723 5.481 1.00 97.06 82 HIS A N 1
ATOM 618 C CA . HIS A 1 82 ? 5.715 -2.353 5.090 1.00 97.06 82 HIS A CA 1
ATOM 619 C C . HIS A 1 82 ? 5.770 -1.464 6.346 1.00 97.06 82 HIS A C 1
ATOM 621 O O . HIS A 1 82 ? 4.827 -1.518 7.152 1.00 97.06 82 HIS A O 1
ATOM 627 N N . PRO A 1 83 ? 6.798 -0.608 6.526 1.00 96.44 83 PRO A N 1
ATOM 628 C CA . PRO A 1 83 ? 6.957 0.223 7.726 1.00 96.44 83 PRO A CA 1
ATOM 629 C C . PRO A 1 83 ? 5.714 1.064 8.063 1.00 96.44 83 PRO A C 1
ATOM 631 O O . PRO A 1 83 ? 5.240 1.057 9.199 1.00 96.44 83 PRO A O 1
ATOM 634 N N . ALA A 1 84 ? 5.117 1.696 7.049 1.00 97.94 84 ALA A N 1
ATOM 635 C CA . ALA A 1 84 ? 3.931 2.546 7.186 1.00 97.94 84 ALA A CA 1
ATOM 636 C C . ALA A 1 84 ? 2.584 1.800 7.321 1.00 97.94 84 ALA A C 1
ATOM 638 O O . ALA A 1 84 ? 1.547 2.448 7.445 1.00 97.94 84 ALA A O 1
ATOM 639 N N . THR A 1 85 ? 2.544 0.456 7.323 1.00 98.38 85 THR A N 1
ATOM 640 C CA . THR A 1 85 ? 1.274 -0.312 7.275 1.00 98.38 85 THR A CA 1
ATOM 641 C C . THR A 1 85 ? 0.279 0.118 8.355 1.00 98.38 85 THR A C 1
ATOM 643 O O . THR A 1 85 ? -0.899 0.350 8.085 1.00 98.38 85 THR A O 1
ATOM 646 N N . ALA A 1 86 ? 0.745 0.234 9.599 1.00 98.19 86 ALA A N 1
ATOM 647 C CA . ALA A 1 86 ? -0.103 0.615 10.723 1.00 98.19 86 ALA A CA 1
ATOM 648 C C . ALA A 1 86 ? -0.669 2.037 10.590 1.00 98.19 86 ALA A C 1
ATOM 650 O O . ALA A 1 86 ? -1.827 2.267 10.940 1.00 98.19 86 ALA A O 1
ATOM 651 N N . GLU A 1 87 ? 0.149 2.972 10.112 1.00 98.00 87 GLU A N 1
ATOM 652 C CA . GLU A 1 87 ? -0.212 4.377 9.945 1.00 98.00 87 GLU A CA 1
ATOM 653 C C . GLU A 1 87 ? -1.202 4.569 8.799 1.00 98.00 87 GLU A C 1
ATOM 655 O O . GLU A 1 87 ? -2.255 5.178 8.995 1.00 98.00 87 GLU A O 1
ATOM 660 N N . VAL A 1 88 ? -0.925 3.956 7.648 1.00 98.06 88 VAL A N 1
ATOM 661 C CA . VAL A 1 88 ? -1.806 3.969 6.477 1.00 98.06 88 VAL A CA 1
ATOM 662 C C . VAL A 1 88 ? -3.182 3.418 6.831 1.00 98.06 88 VAL A C 1
ATOM 664 O O . VAL A 1 88 ? -4.192 4.074 6.587 1.00 98.06 88 VAL A O 1
ATOM 667 N N . LEU A 1 89 ? -3.256 2.257 7.486 1.00 98.50 89 LEU A N 1
ATOM 668 C CA . LEU A 1 89 ? -4.538 1.668 7.891 1.00 98.50 89 LEU A CA 1
ATOM 669 C C . LEU A 1 89 ? -5.311 2.556 8.876 1.00 98.50 89 LEU A C 1
ATOM 671 O O . LEU A 1 89 ? -6.546 2.585 8.867 1.00 98.50 89 LEU A O 1
ATOM 675 N N . GLU A 1 90 ? -4.606 3.296 9.729 1.00 98.31 90 GLU A N 1
ATOM 676 C CA . GLU A 1 90 ? -5.241 4.257 10.620 1.00 98.31 90 GLU A CA 1
ATOM 677 C C . GLU A 1 90 ? -5.780 5.469 9.855 1.00 98.31 90 GLU A C 1
ATOM 679 O O . GLU A 1 90 ? -6.923 5.872 10.088 1.00 98.31 90 GLU A O 1
ATOM 684 N N . ALA A 1 91 ? -5.000 6.006 8.916 1.00 97.44 91 ALA A N 1
ATOM 685 C CA . ALA A 1 91 ? -5.408 7.095 8.039 1.00 97.44 91 ALA A CA 1
ATOM 686 C C . ALA A 1 91 ? -6.628 6.709 7.197 1.00 97.44 91 ALA A C 1
ATOM 688 O O . ALA A 1 91 ? -7.619 7.437 7.204 1.00 97.44 91 ALA A O 1
ATOM 689 N N . MET A 1 92 ? -6.629 5.518 6.593 1.00 97.69 92 MET A N 1
ATOM 690 C CA . MET A 1 92 ? -7.794 4.970 5.892 1.00 97.69 92 MET A CA 1
ATOM 691 C C . MET A 1 92 ? -9.025 4.940 6.802 1.00 97.69 92 MET A C 1
ATOM 693 O O . MET A 1 92 ? -10.111 5.360 6.415 1.00 97.69 92 MET A O 1
ATOM 697 N N . GLY A 1 93 ? -8.855 4.514 8.056 1.00 97.88 93 GLY A N 1
ATOM 698 C CA . GLY A 1 93 ? -9.923 4.529 9.048 1.00 97.88 93 GLY A CA 1
ATOM 699 C C . GLY A 1 93 ? -10.436 5.925 9.416 1.00 97.88 93 GLY A C 1
ATOM 700 O O . GLY A 1 93 ? -11.562 6.035 9.899 1.00 97.88 93 GLY A O 1
ATOM 701 N N . ARG A 1 94 ? -9.648 6.989 9.245 1.00 97.25 94 ARG A N 1
ATOM 702 C CA . ARG A 1 94 ? -10.086 8.381 9.456 1.00 97.25 94 ARG A CA 1
ATOM 703 C C . ARG A 1 94 ? -10.746 8.971 8.209 1.00 97.25 94 ARG A C 1
ATOM 705 O O . ARG A 1 94 ? -11.717 9.704 8.352 1.00 97.25 94 ARG A O 1
ATOM 712 N N . LEU A 1 95 ? -10.231 8.633 7.028 1.00 96.31 95 LEU A N 1
ATOM 713 C CA . LEU A 1 95 ? -10.623 9.218 5.744 1.00 96.31 95 LEU A CA 1
ATOM 714 C C . LEU A 1 95 ? -11.881 8.577 5.142 1.00 96.31 95 LEU A C 1
ATOM 716 O O . LEU A 1 95 ? -12.690 9.282 4.546 1.00 96.31 95 LEU A O 1
ATOM 720 N N . HIS A 1 96 ? -12.075 7.268 5.309 1.00 97.00 96 HIS A N 1
ATOM 721 C CA . HIS A 1 96 ? -13.132 6.532 4.612 1.00 97.00 96 HIS A CA 1
ATOM 722 C C . HIS A 1 96 ? -14.547 6.969 5.049 1.00 97.00 96 HIS A C 1
ATOM 724 O O . HIS A 1 96 ? -14.858 6.997 6.245 1.00 97.00 96 HIS A O 1
ATOM 730 N N . ARG A 1 97 ? -15.440 7.249 4.083 1.00 95.44 97 ARG A N 1
ATOM 731 C CA . ARG A 1 97 ? -16.798 7.765 4.358 1.00 95.44 97 ARG A CA 1
ATOM 732 C C . ARG A 1 97 ? -17.771 6.683 4.839 1.00 95.44 97 ARG A C 1
ATOM 734 O O . ARG A 1 97 ? -18.603 6.940 5.714 1.00 95.44 97 ARG A O 1
ATOM 741 N N . ASP A 1 98 ? -17.655 5.455 4.324 1.00 96.25 98 ASP A N 1
ATOM 742 C CA . ASP A 1 98 ? -18.391 4.308 4.870 1.00 96.25 98 ASP A CA 1
ATOM 743 C C . ASP A 1 98 ? -17.918 3.921 6.282 1.00 96.25 98 ASP A C 1
ATOM 745 O O . ASP A 1 98 ? -16.761 3.572 6.531 1.00 96.25 98 ASP A O 1
ATOM 749 N N . ARG A 1 99 ? -18.859 3.922 7.230 1.00 96.69 99 ARG A N 1
ATOM 750 C CA . ARG A 1 99 ? -18.566 3.697 8.652 1.00 96.69 99 ARG A CA 1
ATOM 751 C C . ARG A 1 99 ? -18.124 2.269 8.954 1.00 96.69 99 ARG A C 1
ATOM 753 O O . ARG A 1 99 ? -17.386 2.068 9.924 1.00 96.69 99 ARG A O 1
ATOM 760 N N . LYS A 1 100 ? -18.609 1.280 8.198 1.00 96.06 100 LYS A N 1
ATOM 761 C CA . LYS A 1 100 ? -18.243 -0.123 8.414 1.00 96.06 100 LYS A CA 1
ATOM 762 C C . LYS A 1 100 ? -16.808 -0.341 7.948 1.00 96.06 100 LYS A C 1
ATOM 764 O O . LYS A 1 100 ? -15.995 -0.803 8.747 1.00 96.06 100 LYS A O 1
ATOM 769 N N . THR A 1 101 ? -16.484 0.095 6.738 1.00 96.31 101 THR A N 1
ATOM 770 C CA . THR A 1 101 ? -15.136 -0.000 6.182 1.00 96.31 101 THR A CA 1
ATOM 771 C C . THR A 1 101 ? -14.124 0.778 7.020 1.00 96.31 101 THR A C 1
ATOM 773 O O . THR A 1 101 ? -13.091 0.230 7.405 1.00 96.31 101 THR A O 1
ATOM 776 N N . ALA A 1 102 ? -14.462 1.998 7.452 1.00 97.88 102 ALA A N 1
ATOM 777 C CA . ALA A 1 102 ? -13.622 2.776 8.364 1.00 97.88 102 ALA A CA 1
ATOM 778 C C . ALA A 1 102 ? -13.333 2.037 9.687 1.00 97.88 102 ALA A C 1
ATOM 780 O O . ALA A 1 102 ? -12.226 2.097 10.228 1.00 97.88 102 ALA A O 1
ATOM 781 N N . LYS A 1 103 ? -14.320 1.315 10.236 1.00 98.38 103 LYS A N 1
ATOM 782 C CA . LYS A 1 103 ? -14.136 0.505 11.449 1.00 98.38 103 LYS A CA 1
ATOM 783 C C . LYS A 1 103 ? -13.212 -0.686 11.200 1.00 98.38 103 LYS A C 1
ATOM 785 O O . LYS A 1 103 ? -12.401 -0.999 12.073 1.00 98.38 103 LYS A O 1
ATOM 790 N N . ASP A 1 104 ? -13.337 -1.351 10.059 1.00 98.06 104 ASP A N 1
ATOM 791 C CA . ASP A 1 104 ? -12.505 -2.507 9.726 1.00 98.06 104 ASP A CA 1
ATOM 792 C C . ASP A 1 104 ? -11.047 -2.095 9.462 1.00 98.06 104 ASP A C 1
ATOM 794 O O . ASP A 1 104 ? -10.140 -2.739 9.995 1.00 98.06 104 ASP A O 1
ATOM 798 N N . ALA A 1 105 ? -10.818 -0.938 8.833 1.00 98.31 105 ALA A N 1
ATOM 799 C CA . ALA A 1 105 ? -9.496 -0.320 8.707 1.00 98.31 105 ALA A CA 1
ATOM 800 C C . ALA A 1 105 ? -8.825 -0.067 10.071 1.00 98.31 105 ALA A C 1
ATOM 802 O O . ALA A 1 105 ? -7.690 -0.480 10.305 1.00 98.31 105 ALA A O 1
ATOM 803 N N . ARG A 1 106 ? -9.549 0.514 11.040 1.00 98.56 106 ARG A N 1
ATOM 804 C CA . ARG A 1 106 ? -9.012 0.758 12.398 1.00 98.56 106 ARG A CA 1
ATOM 805 C C . ARG A 1 106 ? -8.653 -0.536 13.135 1.00 98.56 106 ARG A C 1
ATOM 807 O O . ARG A 1 106 ? -7.665 -0.573 13.869 1.00 98.56 106 ARG A O 1
ATOM 814 N N . LYS A 1 107 ? -9.434 -1.609 12.954 1.00 98.56 107 LYS A N 1
ATOM 815 C CA . LYS A 1 107 ? -9.099 -2.932 13.517 1.00 98.56 107 LYS A CA 1
ATOM 816 C C . LYS A 1 107 ? -7.835 -3.498 12.875 1.00 98.56 107 LYS A C 1
ATOM 818 O O . LYS A 1 107 ? -6.994 -4.044 13.584 1.00 98.56 107 LYS A O 1
ATOM 823 N N . ALA A 1 108 ? -7.709 -3.377 11.558 1.00 98.44 108 ALA A N 1
ATOM 824 C CA . ALA A 1 108 ? -6.528 -3.798 10.817 1.00 98.44 108 ALA A CA 1
ATOM 825 C C . ALA A 1 108 ? -5.278 -3.030 11.283 1.00 98.44 108 ALA A C 1
ATOM 827 O O . ALA A 1 108 ? -4.268 -3.658 11.595 1.00 98.44 108 ALA A O 1
ATOM 828 N N . ALA A 1 109 ? -5.381 -1.711 11.476 1.00 98.44 109 ALA A N 1
ATOM 829 C CA . ALA A 1 109 ? -4.311 -0.885 12.042 1.00 98.44 109 ALA A CA 1
ATOM 830 C C . ALA A 1 109 ? -3.866 -1.378 13.429 1.00 98.44 109 ALA A C 1
ATOM 832 O O . ALA A 1 109 ? -2.672 -1.486 13.714 1.00 98.44 109 ALA A O 1
ATOM 833 N N . PHE A 1 110 ? -4.823 -1.737 14.294 1.00 98.19 110 PHE A N 1
ATOM 834 C CA . PHE A 1 110 ? -4.517 -2.323 15.600 1.00 98.19 110 PHE A CA 1
ATOM 835 C C . PHE A 1 110 ? -3.753 -3.650 15.473 1.00 98.19 110 PHE A C 1
ATOM 837 O O . PHE A 1 110 ? -2.714 -3.808 16.112 1.00 98.19 110 PHE A O 1
ATOM 844 N N . LYS A 1 111 ? -4.211 -4.572 14.612 1.00 98.25 111 LYS A N 1
ATOM 845 C CA . LYS A 1 111 ? -3.519 -5.849 14.359 1.00 98.25 111 LYS A CA 1
ATOM 846 C C . LYS A 1 111 ? -2.092 -5.634 13.835 1.00 98.25 111 LYS A C 1
ATOM 848 O O . LYS A 1 111 ? -1.173 -6.300 14.308 1.00 98.25 111 LYS A O 1
ATOM 853 N N . ALA A 1 112 ? -1.899 -4.700 12.900 1.00 97.81 112 ALA A N 1
ATOM 854 C CA . ALA A 1 112 ? -0.589 -4.378 12.334 1.00 97.81 112 ALA A CA 1
ATOM 855 C C . ALA A 1 112 ? 0.393 -3.897 13.417 1.00 97.81 112 ALA A C 1
ATOM 857 O O . ALA A 1 112 ? 1.491 -4.439 13.535 1.00 97.81 112 ALA A O 1
ATOM 858 N N . ARG A 1 113 ? -0.032 -2.969 14.288 1.00 95.81 113 ARG A N 1
ATOM 859 C CA . ARG A 1 113 ? 0.789 -2.503 15.424 1.00 95.81 113 ARG A CA 1
ATOM 860 C C . ARG A 1 113 ? 1.129 -3.609 16.411 1.00 95.81 113 ARG A C 1
ATOM 862 O O . ARG A 1 113 ? 2.230 -3.628 16.950 1.00 95.81 113 ARG A O 1
ATOM 869 N N . SER A 1 114 ? 0.181 -4.503 16.690 1.00 94.50 114 SER A N 1
ATOM 870 C CA . SER A 1 114 ? 0.432 -5.640 17.575 1.00 94.50 114 SER A CA 1
ATOM 871 C C . SER A 1 114 ? 1.480 -6.589 16.999 1.00 94.50 114 SER A C 1
ATOM 873 O O . SER A 1 114 ? 2.295 -7.081 17.768 1.00 94.50 114 SER A O 1
ATOM 875 N N . ARG A 1 115 ? 1.501 -6.808 15.674 1.00 92.88 115 ARG A N 1
ATOM 876 C CA . ARG A 1 115 ? 2.543 -7.618 15.024 1.00 92.88 115 ARG A CA 1
ATOM 877 C C . ARG A 1 115 ? 3.911 -6.943 15.074 1.00 92.88 115 ARG A C 1
ATOM 879 O O . ARG A 1 115 ? 4.873 -7.606 15.410 1.00 92.88 115 ARG A O 1
ATOM 886 N N . GLN A 1 116 ? 3.997 -5.645 14.784 1.00 85.62 116 GLN A N 1
ATOM 887 C CA . GLN A 1 116 ? 5.275 -4.912 14.785 1.00 85.62 116 GLN A CA 1
ATOM 888 C C . GLN A 1 116 ? 5.964 -4.864 16.161 1.00 85.62 116 GLN A C 1
ATOM 890 O O . GLN A 1 116 ? 7.161 -4.615 16.243 1.00 85.62 116 GLN A O 1
ATOM 895 N N . LYS A 1 117 ? 5.206 -5.050 17.249 1.00 78.12 117 LYS A N 1
ATOM 896 C CA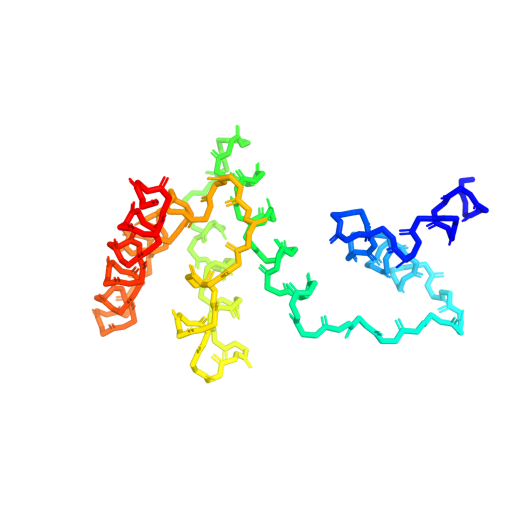 . LYS A 1 117 ? 5.726 -5.069 18.624 1.00 78.12 117 LYS A CA 1
ATOM 897 C C . LYS A 1 117 ? 6.137 -6.462 19.116 1.00 78.12 117 LYS A C 1
ATOM 899 O O . LYS A 1 117 ? 6.701 -6.539 20.206 1.00 78.12 117 LYS A O 1
ATOM 904 N N . ALA A 1 118 ? 5.765 -7.518 18.395 1.00 68.06 118 ALA A N 1
ATOM 905 C CA . ALA A 1 118 ? 6.028 -8.912 18.751 1.00 68.06 118 ALA A CA 1
ATOM 906 C C . ALA A 1 118 ? 7.344 -9.385 18.129 1.00 68.06 118 ALA A C 1
ATOM 908 O O . ALA A 1 118 ? 8.048 -10.154 18.817 1.00 68.06 118 ALA A O 1
#

=== Feature glossary ===
Each block in this record encodes a different view of the same protein. In brief:

Predicted aligned error. PAE(i, j) answers: if I align the predicted and true structures on residue i, how far off (in Å) do I expect residue j to be? A block-diagonal PAE matrix with low values on the blocks and high values off-diagonal is the signature of a multi-domain protein with confidently predicted domains but uncertain inter-domain orientation.

Contact-map, Ramachandran, and PAE plots. Plot images: a contact map (which residues are close in 3D, as an N×N binary image), a Ramachandran scatter (backbone torsion angles, revealing secondary-structure composition at a glance), and — for AlphaFold structures — a PAE heatmap (pairwise prediction confidence).

Backbone torsions (φ/ψ). φ (phi) and ψ (psi) are the two rotatable backbone dihedrals per residue: φ is the C(i-1)–N–Cα–C torsion, ψ is the N–Cα–C–N(i+1) torsion, both in degrees on (−180°, 180°]. α-helical residues cluster near (−60°, −45°); β-strand residues near (−120°, +130°). A Ramachandran plot is simply a scatter of (φ, ψ) for every residue.

Foldseek 3Di. A 3Di character summarizes, for each residue, the relative orientation of the Cα frame of its nearest spatial neighbor. Because it encodes fold topology rather than chemistry, 3Di alignments detect remote structural similarity that sequence alignment misses.

Radius of gyration, Cα contacts, bounding box. Three whole-structure scalars: the radius of gyration (RMS distance of Cα from centroid, in Å), the count of Cα–Cα contacts (pairs closer than 8 Å and separated by more than four residues in sequence — i.e. tertiary, not local, contacts), and the bounding-box dimensions. Together they distinguish compact globular folds from extended fibres or disordered chains.

Sequence. Sequence gives the chain of amino acids in standard one-letter code (A=alanine, C=cysteine, …, Y=tyrosine), read N→C. It is the only feature that is directly encoded by the gene; all structural features are derived from the folded form of this sequence.

mmCIF coordinates. Atomic coordinates in PDBx/mmCIF format — the same representation the Protein Data Bank distributes. Each line of the _atom_site loop places one backbone atom in Cartesian space (units: ångströms, origin: arbitrary).

Secondary structure (3-state, P-SEA). Three-state secondary structure (P-SEA) collapses the eight DSSP classes into helix (a), strand (b), and coil (c). P-SEA assigns these from Cα geometry alone — distances and angles — without requiring backbone oxygens, so it works on any Cα trace.

InterPro / GO / CATH / organism. Functional annotations link the protein to curated databases. InterPro entries identify conserved domains and families by matching the sequence against member-database signatures (Pfam, PROSITE, CDD, …). Gene Ontology (GO) terms describe molecular function, biological process, and cellular component in a controlled vocabulary. CATH places the structure in a hierarchical fold classification (Class/Architecture/Topology/Homologous-superfamily). The organism is the source species.

B-factor. B-factor (Debye–Waller factor) reflects atomic displacement in the crystal lattice. It is an experimental observable (units Å²), not a prediction; low values mean the atom is pinned down, high values mean it moves or is heterogeneous across the crystal.

Rendered structure images. Structure images are PyMOL renders from six orthogonal camera directions. Cartoon representation draws helices a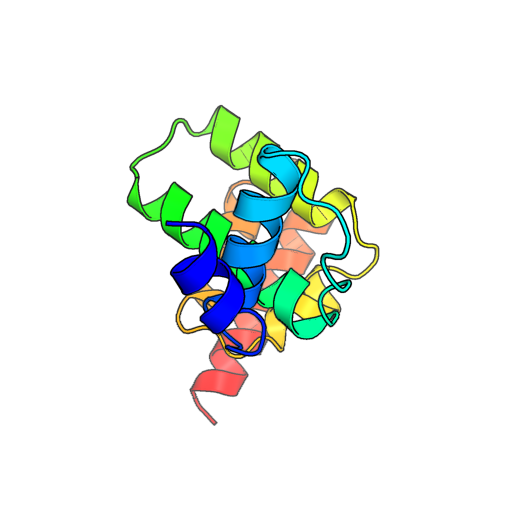s coils and strands as arrows; sticks shows the backbone as bonds; surface shows the solvent-excluded envelope. Rainbow coloring maps sequence position to hue (blue→red, N→C); chain coloring assigns a distinct color per polypeptide.

Solvent-accessible surface area. Solvent-accessible surface area (SASA) is the area in Å² traced out by the centre of a 1.4 Å probe sphere (a water molecule) rolled over the protein's van der Waals surface (Shrake–Rupley / Lee–Richards construction). Buried residues have near-zero SASA; fully exposed residues can exceed 200 Å². The total SASA scales roughly with the number of surface residues.

Secondary structure (8-state, DSSP). The SS8 string is DSSP's per-residue secondary-structure call. α-helix (H) means an i→i+4 H-bond ladder; β-strand (E) means the residue participates in a β-sheet; 3₁₀ (G) and π (I) are tighter and wider helices; T/S are turns/bends; '-' is loop.

pLDDT. For AlphaFold models, the B-factor field carries pLDDT — the model's own estimate of local accuracy on a 0–100 scale. Regions with pLDDT<50 should be treated as essentially unmodeled; they often correspond to intrinsically disordered segments.

Nearest PDB structures. Nearest PDB neighbors are the top structural matches found by Foldseek when searching this structure against the entire Protein Data Bank. Each hit reports a TM-score (0 to 1; >0.5 almost always implies the same fold) and an E-value. These are *structural* homologs — they may share no detectable sequence similarity.